Protein AF-A0A6M1EDJ8-F1 (afdb_monomer_lite)

Structure (mmCIF, N/CA/C/O backbone):
data_AF-A0A6M1EDJ8-F1
#
_entry.id   AF-A0A6M1EDJ8-F1
#
loop_
_atom_site.group_PDB
_atom_site.id
_atom_site.type_symbol
_atom_site.label_atom_id
_atom_site.label_alt_id
_atom_site.label_comp_id
_atom_site.label_asym_id
_atom_site.label_entity_id
_atom_site.label_seq_id
_atom_site.pdbx_PDB_ins_code
_atom_site.Cartn_x
_atom_site.Cartn_y
_atom_site.Cartn_z
_atom_site.occupancy
_atom_site.B_iso_or_equiv
_atom_site.auth_seq_id
_atom_site.auth_comp_id
_atom_site.auth_asym_id
_atom_site.auth_atom_id
_atom_site.pdbx_PDB_model_num
ATOM 1 N N . PHE A 1 1 ? -3.343 -8.264 -25.205 1.00 81.31 1 PHE A N 1
ATOM 2 C CA . PHE A 1 1 ? -2.506 -8.100 -24.007 1.00 81.31 1 PHE A CA 1
ATOM 3 C C . PHE A 1 1 ? -2.159 -9.463 -23.456 1.00 81.31 1 PHE A C 1
ATOM 5 O O . PHE A 1 1 ? -3.043 -10.305 -23.345 1.00 81.31 1 PHE A O 1
ATOM 12 N N . ASN A 1 2 ? -0.888 -9.680 -23.152 1.00 88.25 2 ASN A N 1
ATOM 13 C CA . ASN A 1 2 ? -0.425 -10.792 -22.336 1.00 88.25 2 ASN A CA 1
ATOM 14 C C . ASN A 1 2 ? 0.201 -10.205 -21.067 1.00 88.25 2 ASN A C 1
ATOM 16 O O . ASN A 1 2 ? 1.083 -9.354 -21.179 1.00 88.25 2 ASN A O 1
ATOM 20 N N . THR A 1 3 ? -0.245 -10.650 -19.893 1.00 89.69 3 THR A N 1
ATOM 21 C CA . THR A 1 3 ? 0.259 -10.168 -18.600 1.00 89.69 3 THR A CA 1
ATOM 22 C C . THR A 1 3 ? 0.797 -11.346 -17.807 1.00 89.69 3 THR A C 1
ATOM 24 O O . THR A 1 3 ? 0.071 -12.298 -17.528 1.00 89.69 3 THR A O 1
ATOM 27 N N . VAL A 1 4 ? 2.076 -11.282 -17.444 1.00 92.31 4 VAL A N 1
ATOM 28 C CA . VAL A 1 4 ? 2.764 -12.320 -16.671 1.00 92.31 4 VAL A CA 1
ATOM 29 C C . VAL A 1 4 ? 3.125 -11.769 -15.299 1.00 92.31 4 VAL A C 1
ATOM 31 O O . VAL A 1 4 ? 3.785 -10.735 -15.196 1.00 92.31 4 VAL A O 1
ATOM 34 N N . PHE A 1 5 ? 2.729 -12.493 -14.255 1.00 92.88 5 PHE A N 1
ATOM 35 C CA . PHE A 1 5 ? 3.024 -12.176 -12.861 1.00 92.88 5 PHE A CA 1
ATOM 36 C C . PHE A 1 5 ? 4.112 -13.113 -12.343 1.00 92.88 5 PHE A C 1
ATOM 38 O O . PHE A 1 5 ? 4.025 -14.330 -12.511 1.00 92.88 5 PHE A O 1
ATOM 45 N N . LEU A 1 6 ? 5.138 -12.550 -11.711 1.00 95.12 6 LEU A N 1
ATOM 46 C CA . LEU A 1 6 ? 6.202 -13.305 -11.064 1.00 95.12 6 LEU A CA 1
ATOM 47 C C . LEU A 1 6 ? 6.164 -13.053 -9.562 1.00 95.12 6 LEU A C 1
ATOM 49 O O . LEU A 1 6 ? 6.202 -11.902 -9.122 1.00 95.12 6 LEU A O 1
ATOM 53 N N . TYR A 1 7 ? 6.165 -14.139 -8.797 1.00 94.81 7 TYR A N 1
ATOM 54 C CA . TYR A 1 7 ? 6.134 -14.123 -7.341 1.00 94.81 7 TYR A CA 1
ATOM 55 C C . TYR A 1 7 ? 7.424 -14.710 -6.762 1.00 94.81 7 TYR A C 1
ATOM 57 O O . TYR A 1 7 ? 8.064 -15.552 -7.395 1.00 94.81 7 TYR A O 1
ATOM 65 N N . ASN A 1 8 ? 7.807 -14.266 -5.566 1.00 93.94 8 ASN A N 1
ATOM 66 C CA . ASN A 1 8 ? 8.861 -14.915 -4.784 1.00 93.94 8 ASN A CA 1
ATOM 67 C C . ASN A 1 8 ? 8.319 -16.124 -3.990 1.00 93.94 8 ASN A C 1
ATOM 69 O O . ASN A 1 8 ? 7.132 -16.446 -4.044 1.00 93.94 8 ASN A O 1
ATOM 73 N N . GLU A 1 9 ? 9.191 -16.786 -3.226 1.00 93.38 9 GLU A N 1
ATOM 74 C CA . GLU A 1 9 ? 8.846 -17.950 -2.389 1.00 93.38 9 GLU A CA 1
ATOM 75 C C . GLU A 1 9 ? 7.803 -17.657 -1.297 1.00 93.38 9 GLU A C 1
ATOM 77 O O . GLU A 1 9 ? 7.075 -18.555 -0.886 1.00 93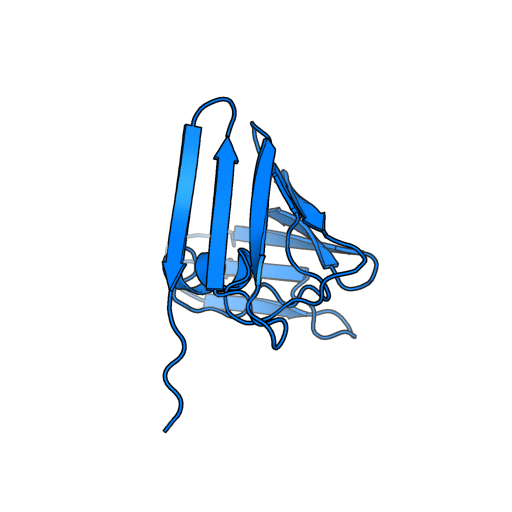.38 9 GLU A O 1
ATOM 82 N N . ASN A 1 10 ? 7.673 -16.392 -0.883 1.00 90.69 10 ASN A N 1
ATOM 83 C CA . ASN A 1 10 ? 6.674 -15.931 0.081 1.00 90.69 10 ASN A CA 1
ATOM 84 C C . ASN A 1 10 ? 5.364 -15.507 -0.594 1.00 90.69 10 ASN A C 1
ATOM 86 O O . ASN A 1 10 ? 4.543 -14.840 0.031 1.00 90.69 10 ASN A O 1
ATOM 90 N N . THR A 1 11 ? 5.155 -15.857 -1.869 1.00 91.31 11 THR A N 1
ATOM 91 C CA . THR A 1 11 ? 3.977 -15.477 -2.671 1.00 91.31 11 THR A CA 1
ATOM 92 C C . THR A 1 11 ? 3.785 -13.966 -2.835 1.00 91.31 11 THR A C 1
ATOM 94 O O . THR A 1 11 ? 2.688 -13.491 -3.113 1.00 91.31 11 THR A O 1
ATOM 97 N N . GLN A 1 12 ? 4.853 -13.183 -2.687 1.00 94.25 12 GLN A N 1
ATOM 98 C CA . GLN A 1 12 ? 4.823 -11.738 -2.901 1.00 94.25 12 GLN A CA 1
ATOM 99 C C . GLN A 1 12 ? 5.108 -11.428 -4.366 1.00 94.25 12 GLN A C 1
ATOM 101 O O . GLN A 1 12 ? 6.039 -11.988 -4.951 1.00 94.25 12 GLN A O 1
ATOM 106 N N . LEU A 1 13 ? 4.312 -10.541 -4.961 1.00 93.44 13 LEU A N 1
ATOM 107 C CA . LEU A 1 13 ? 4.487 -10.119 -6.347 1.00 93.44 13 LEU A CA 1
ATOM 108 C C . LEU A 1 13 ? 5.785 -9.320 -6.475 1.00 93.44 13 LEU A C 1
ATOM 110 O O . LEU A 1 13 ? 5.921 -8.273 -5.856 1.00 93.44 13 LEU A O 1
ATOM 114 N N . ILE A 1 14 ? 6.734 -9.784 -7.286 1.00 95.94 14 ILE A N 1
ATOM 115 C CA . ILE A 1 14 ? 8.025 -9.103 -7.490 1.00 95.94 14 ILE A CA 1
ATOM 116 C C . ILE A 1 14 ? 8.154 -8.475 -8.875 1.00 95.94 14 ILE A C 1
ATOM 118 O O . ILE A 1 14 ? 8.963 -7.563 -9.062 1.00 95.94 14 ILE A O 1
ATOM 122 N N . LYS A 1 15 ? 7.371 -8.940 -9.858 1.00 94.88 15 LYS A N 1
ATOM 123 C CA . LYS A 1 15 ? 7.402 -8.393 -11.216 1.00 94.88 15 LYS A CA 1
ATOM 124 C C . LYS A 1 15 ? 6.098 -8.626 -11.977 1.00 94.88 15 LYS A C 1
ATOM 126 O O . LYS A 1 15 ? 5.569 -9.735 -11.949 1.00 94.88 15 LYS A O 1
ATOM 131 N N . ILE A 1 16 ? 5.655 -7.618 -12.724 1.00 92.88 16 ILE A N 1
ATOM 132 C CA . ILE A 1 16 ? 4.662 -7.746 -13.797 1.00 92.88 16 ILE A CA 1
ATOM 133 C C . ILE A 1 16 ? 5.360 -7.474 -15.128 1.00 92.88 16 ILE A C 1
ATOM 135 O O . ILE A 1 16 ? 6.118 -6.510 -15.254 1.00 92.88 16 ILE A O 1
ATOM 139 N N . THR A 1 17 ? 5.091 -8.311 -16.125 1.00 94.25 17 THR A N 1
ATOM 140 C CA . THR A 1 17 ? 5.489 -8.078 -17.514 1.00 94.25 17 THR A CA 1
ATOM 141 C C . THR A 1 17 ? 4.239 -7.999 -18.383 1.00 94.25 17 THR A C 1
ATOM 143 O O . THR A 1 17 ? 3.462 -8.952 -18.419 1.00 94.25 17 THR A O 1
ATOM 146 N N . VAL A 1 18 ? 4.049 -6.871 -19.068 1.00 91.50 18 VAL A N 1
ATOM 147 C CA . VAL A 1 18 ? 2.915 -6.623 -19.970 1.00 91.50 18 VAL A CA 1
ATOM 148 C C . VAL A 1 18 ? 3.421 -6.586 -21.406 1.00 91.50 18 VAL A C 1
ATOM 150 O O . VAL A 1 18 ? 4.395 -5.901 -21.710 1.00 91.50 18 VAL A O 1
ATOM 153 N N . THR A 1 19 ? 2.768 -7.330 -22.292 1.00 92.50 19 THR A N 1
ATOM 154 C CA . THR A 1 19 ? 3.030 -7.315 -23.735 1.00 92.50 19 THR A CA 1
ATOM 155 C C . THR A 1 19 ? 1.753 -6.942 -24.474 1.00 92.50 19 THR A C 1
ATOM 157 O O . THR A 1 19 ? 0.739 -7.653 -24.396 1.00 92.50 19 THR A O 1
ATOM 160 N N . GLU A 1 20 ? 1.790 -5.824 -25.188 1.00 88.12 20 GLU A N 1
ATOM 161 C CA . GLU A 1 20 ? 0.704 -5.397 -26.063 1.00 88.12 20 GLU A CA 1
ATOM 162 C C . GLU A 1 20 ? 0.836 -6.056 -27.437 1.00 88.12 20 GLU A C 1
ATOM 164 O O . GLU A 1 20 ? 1.921 -6.447 -27.854 1.00 88.12 20 GLU A O 1
ATOM 169 N N . SER A 1 21 ? -0.276 -6.217 -28.156 1.00 83.50 21 SER A N 1
ATOM 170 C CA . SER A 1 21 ? -0.251 -6.832 -29.494 1.00 83.50 21 SER A CA 1
ATOM 171 C C . SER A 1 21 ? 0.444 -5.968 -30.550 1.00 83.50 21 SER A C 1
ATOM 173 O O . SER A 1 21 ? 0.762 -6.472 -31.622 1.00 83.50 21 SER A O 1
ATOM 175 N N . SER A 1 22 ? 0.613 -4.675 -30.270 1.00 82.94 22 SER A N 1
ATOM 176 C CA . SER A 1 22 ? 1.235 -3.677 -31.144 1.00 82.94 22 SER A CA 1
ATOM 177 C C . SER A 1 22 ? 2.686 -3.359 -30.789 1.00 82.94 22 SER A C 1
ATOM 179 O O . SER A 1 22 ? 3.337 -2.672 -31.572 1.00 82.94 22 SER A O 1
ATOM 181 N N . ASP A 1 23 ? 3.179 -3.832 -29.643 1.00 76.75 23 ASP A N 1
ATOM 182 C CA . ASP A 1 23 ? 4.493 -3.455 -29.127 1.00 76.75 23 ASP A CA 1
ATOM 183 C C . ASP A 1 23 ? 5.521 -4.564 -29.345 1.00 76.75 23 ASP A C 1
ATOM 185 O O . ASP A 1 23 ? 5.317 -5.716 -28.962 1.00 76.75 23 ASP A O 1
ATOM 189 N N . ASP A 1 24 ? 6.676 -4.184 -29.892 1.00 73.25 24 ASP A N 1
ATOM 190 C CA . ASP A 1 24 ? 7.817 -5.088 -30.069 1.00 73.25 24 ASP A CA 1
ATOM 191 C C . ASP A 1 24 ? 8.556 -5.376 -28.746 1.00 73.25 24 ASP A C 1
ATOM 193 O O . ASP A 1 24 ? 9.338 -6.327 -28.665 1.00 73.25 24 ASP A O 1
ATOM 197 N N . LEU A 1 25 ? 8.333 -4.570 -27.696 1.00 85.56 25 LEU A N 1
ATOM 198 C CA . LEU A 1 25 ? 9.019 -4.688 -26.407 1.00 85.56 25 LEU A CA 1
ATOM 199 C C . LEU A 1 25 ? 8.034 -4.717 -25.229 1.00 85.56 25 LEU A C 1
ATOM 201 O O . LEU A 1 25 ? 7.202 -3.823 -25.104 1.00 85.56 25 LEU A O 1
ATOM 205 N N . PRO A 1 26 ? 8.152 -5.696 -24.316 1.00 90.06 26 PRO A N 1
ATOM 206 C CA . PRO A 1 26 ? 7.286 -5.768 -23.151 1.00 90.06 26 PRO A CA 1
ATOM 207 C C . PRO A 1 26 ? 7.652 -4.724 -22.084 1.00 90.06 26 PRO A C 1
ATOM 209 O O . PRO A 1 26 ? 8.824 -4.540 -21.745 1.00 90.06 26 PRO A O 1
ATOM 212 N N . ALA A 1 27 ? 6.639 -4.109 -21.473 1.00 91.12 27 ALA A N 1
ATOM 213 C CA . ALA A 1 27 ? 6.800 -3.265 -20.294 1.00 91.12 27 ALA A CA 1
ATOM 214 C C . ALA A 1 27 ? 7.021 -4.130 -19.046 1.00 91.12 27 ALA A C 1
ATOM 216 O O . ALA A 1 27 ? 6.395 -5.180 -18.878 1.00 91.12 27 ALA A O 1
ATOM 217 N N . THR A 1 28 ? 7.919 -3.698 -18.158 1.00 93.44 28 THR A N 1
ATOM 218 C CA . THR A 1 28 ? 8.230 -4.411 -16.914 1.00 93.44 28 THR A CA 1
ATOM 219 C C . THR A 1 28 ? 8.092 -3.495 -15.707 1.00 93.44 28 THR A C 1
ATOM 221 O O . THR A 1 28 ? 8.636 -2.395 -15.678 1.00 93.44 28 THR A O 1
ATOM 224 N N . TYR A 1 29 ? 7.417 -4.006 -14.684 1.00 92.44 29 TYR A N 1
ATOM 225 C CA . TYR A 1 29 ? 7.114 -3.330 -13.432 1.00 92.44 29 TYR A CA 1
ATOM 226 C C . TYR A 1 29 ? 7.648 -4.184 -12.285 1.00 92.44 29 TYR A C 1
ATOM 228 O O . TYR A 1 29 ? 7.295 -5.356 -12.198 1.00 92.44 29 TYR A O 1
ATOM 236 N N . THR A 1 30 ? 8.513 -3.640 -11.431 1.00 95.06 30 THR A N 1
ATOM 237 C CA . THR A 1 30 ? 9.155 -4.390 -10.338 1.00 95.06 30 THR A CA 1
ATOM 238 C C . THR A 1 30 ? 8.744 -3.865 -8.975 1.00 95.06 30 THR A C 1
ATOM 240 O O . THR A 1 30 ? 8.570 -2.659 -8.802 1.00 95.06 30 THR A O 1
ATOM 243 N N . TYR A 1 31 ? 8.681 -4.773 -8.009 1.00 95.19 31 TYR A N 1
ATOM 244 C CA . TYR A 1 31 ? 8.281 -4.502 -6.635 1.00 95.19 31 TYR A CA 1
ATOM 245 C C . TYR A 1 31 ? 9.336 -5.071 -5.694 1.00 95.19 31 TYR A C 1
ATOM 247 O O . TYR A 1 31 ? 9.892 -6.142 -5.958 1.00 95.19 31 TYR A O 1
ATOM 255 N N . THR A 1 32 ? 9.615 -4.375 -4.595 1.00 96.69 32 THR A N 1
ATOM 256 C CA . THR A 1 32 ? 10.550 -4.865 -3.577 1.00 96.69 32 THR A CA 1
ATOM 257 C C . THR A 1 32 ? 9.884 -4.950 -2.217 1.00 96.69 32 THR A C 1
ATOM 259 O O . THR A 1 32 ? 8.983 -4.177 -1.890 1.00 96.69 32 THR A O 1
ATOM 262 N N . TRP A 1 33 ? 10.328 -5.931 -1.438 1.00 97.06 33 TRP A N 1
ATOM 263 C CA . TRP A 1 33 ? 9.696 -6.338 -0.194 1.00 97.06 33 TRP A CA 1
ATOM 264 C C . TRP A 1 33 ? 10.736 -6.457 0.905 1.00 97.06 33 TRP A C 1
ATOM 266 O O . TRP A 1 33 ? 11.839 -6.949 0.672 1.00 97.06 33 TRP A O 1
ATOM 276 N N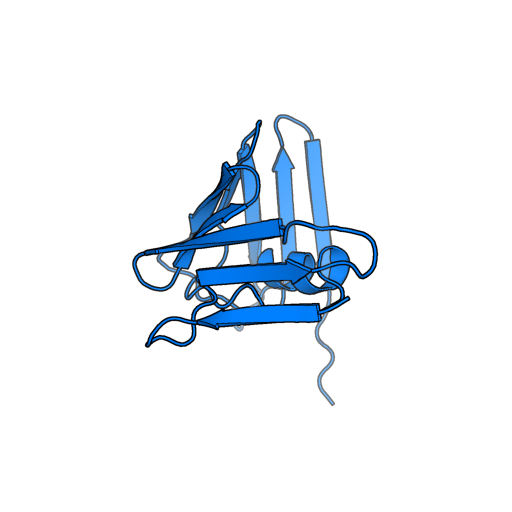 . GLU A 1 34 ? 10.355 -6.065 2.113 1.00 97.00 34 GLU A N 1
ATOM 277 C CA . GLU A 1 34 ? 11.169 -6.217 3.309 1.00 97.00 34 GLU A CA 1
ATOM 278 C C . GLU A 1 34 ? 10.272 -6.544 4.504 1.00 97.00 34 GLU A C 1
ATOM 280 O O . GLU A 1 34 ? 9.215 -5.946 4.695 1.00 97.00 34 GLU A O 1
ATOM 285 N N . ASN A 1 35 ? 10.669 -7.534 5.309 1.00 95.69 35 ASN A N 1
ATOM 286 C CA . ASN A 1 35 ? 9.948 -7.954 6.520 1.00 95.69 35 ASN A CA 1
ATOM 287 C C . ASN A 1 35 ? 8.452 -8.275 6.311 1.00 95.69 35 ASN A C 1
ATOM 289 O O . ASN A 1 35 ? 7.641 -8.129 7.227 1.00 95.69 35 ASN A O 1
ATOM 293 N N . GLY A 1 36 ? 8.089 -8.739 5.112 1.00 95.56 36 GLY A N 1
ATOM 294 C CA . GLY A 1 36 ? 6.705 -9.047 4.747 1.00 95.56 36 GLY A CA 1
ATOM 295 C C . GLY A 1 36 ? 5.909 -7.861 4.195 1.00 95.56 36 GLY A C 1
ATOM 296 O O . GLY A 1 36 ? 4.736 -8.037 3.901 1.00 95.56 36 GLY A O 1
ATOM 297 N N . ASN A 1 37 ? 6.512 -6.683 4.028 1.00 97.19 37 ASN A N 1
ATOM 298 C CA . ASN A 1 37 ? 5.854 -5.468 3.547 1.00 97.19 37 ASN A CA 1
ATOM 299 C C . ASN A 1 37 ? 6.465 -4.987 2.224 1.00 97.19 37 ASN A C 1
ATOM 301 O O . ASN A 1 37 ? 7.682 -5.055 2.050 1.00 97.19 37 ASN A O 1
ATOM 305 N N . MET A 1 38 ? 5.647 -4.489 1.294 1.00 96.19 38 MET A N 1
ATOM 306 C CA . MET A 1 38 ? 6.131 -3.920 0.032 1.00 96.19 38 MET A CA 1
ATOM 307 C C . MET A 1 38 ? 6.750 -2.547 0.290 1.00 96.19 38 MET A C 1
ATOM 309 O O . MET A 1 38 ? 6.032 -1.613 0.629 1.00 96.19 38 MET A O 1
ATOM 313 N N . ILE A 1 39 ? 8.060 -2.401 0.118 1.00 96.75 39 ILE A N 1
ATOM 314 C CA . ILE A 1 39 ? 8.770 -1.139 0.374 1.00 96.75 39 ILE A CA 1
ATOM 315 C C . ILE A 1 39 ? 8.879 -0.265 -0.875 1.00 96.75 39 ILE A C 1
ATOM 317 O O . ILE A 1 39 ? 8.888 0.959 -0.744 1.00 96.75 39 ILE A O 1
ATOM 321 N N . THR A 1 40 ? 8.904 -0.857 -2.077 1.00 95.38 40 THR A N 1
ATOM 322 C CA . THR A 1 40 ? 8.853 -0.098 -3.335 1.00 95.38 40 THR A CA 1
ATOM 323 C C . THR A 1 40 ? 7.949 -0.737 -4.382 1.00 95.38 40 THR A C 1
ATOM 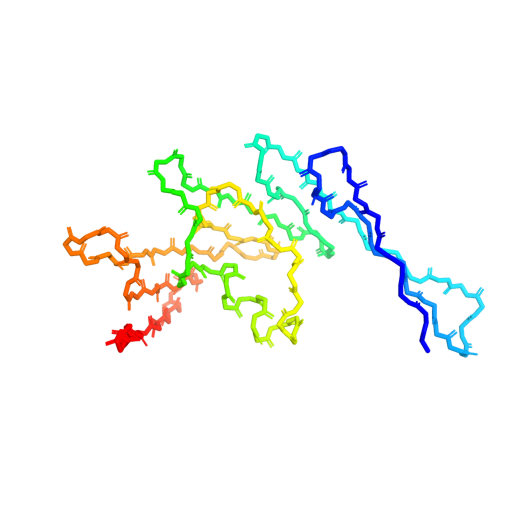325 O O . THR A 1 40 ? 7.887 -1.960 -4.512 1.00 95.38 40 THR A O 1
ATOM 328 N N . ALA A 1 41 ? 7.293 0.120 -5.160 1.00 93.00 41 ALA A N 1
ATOM 329 C CA . ALA A 1 41 ? 6.462 -0.219 -6.305 1.00 93.00 41 ALA A CA 1
ATOM 330 C C . ALA A 1 41 ? 6.907 0.587 -7.549 1.00 93.00 41 ALA A C 1
ATOM 332 O O . ALA A 1 41 ? 7.740 1.501 -7.445 1.00 93.00 41 ALA A O 1
ATOM 333 N N . PRO A 1 42 ? 6.383 0.265 -8.746 1.00 90.75 42 PRO A N 1
ATOM 334 C CA . PRO A 1 42 ? 6.719 0.975 -9.972 1.00 90.75 42 PRO A CA 1
ATOM 335 C C . PRO A 1 42 ? 6.480 2.486 -9.898 1.00 90.75 42 PRO A C 1
ATOM 337 O O . PRO A 1 42 ? 5.662 2.975 -9.121 1.00 90.75 42 PRO A O 1
ATOM 340 N N . GLY A 1 43 ? 7.222 3.238 -10.713 1.00 89.06 43 GLY A N 1
ATOM 341 C CA . GLY A 1 43 ? 7.199 4.704 -10.665 1.00 89.06 43 GLY A CA 1
ATOM 342 C C . GLY A 1 43 ? 7.936 5.296 -9.458 1.00 89.06 43 GLY A C 1
ATOM 343 O O . GLY A 1 43 ? 7.824 6.490 -9.209 1.00 89.06 43 GLY A O 1
ATOM 344 N N . GLY A 1 44 ? 8.691 4.481 -8.709 1.00 92.06 44 GLY A N 1
ATOM 345 C CA . GLY A 1 44 ? 9.474 4.935 -7.556 1.00 92.06 44 GLY A CA 1
ATOM 346 C C . GLY A 1 44 ? 8.646 5.155 -6.292 1.00 92.06 44 GLY A C 1
ATOM 347 O O . GLY A 1 44 ? 9.133 5.785 -5.356 1.00 92.06 44 GLY A O 1
ATOM 348 N N . ARG A 1 45 ? 7.409 4.644 -6.251 1.00 94.50 45 ARG A N 1
ATOM 349 C CA . ARG A 1 45 ? 6.554 4.738 -5.069 1.00 94.50 45 ARG A CA 1
ATOM 350 C C . ARG A 1 45 ? 7.162 3.935 -3.922 1.00 94.50 45 ARG A C 1
ATOM 352 O O . ARG A 1 45 ? 7.493 2.766 -4.103 1.00 94.50 45 ARG A O 1
ATOM 359 N N . THR A 1 46 ? 7.277 4.547 -2.751 1.00 97.25 46 THR A N 1
ATOM 360 C CA . THR A 1 46 ? 7.761 3.904 -1.524 1.00 97.25 46 THR A CA 1
ATOM 361 C C . THR A 1 46 ? 6.694 3.902 -0.446 1.00 97.25 46 THR A C 1
ATOM 363 O O . THR A 1 46 ? 5.904 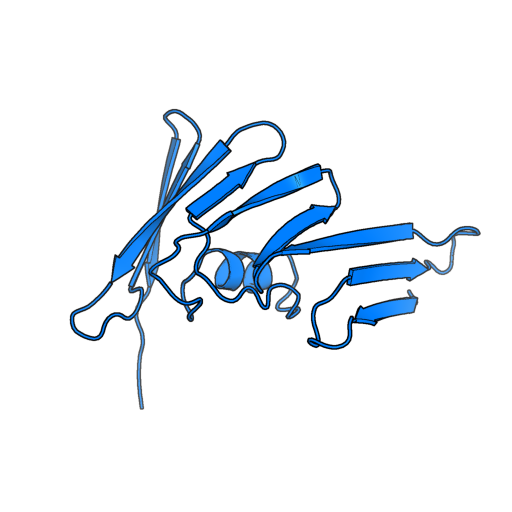4.845 -0.382 1.00 97.25 46 THR A O 1
ATOM 366 N N . TYR A 1 47 ? 6.728 2.912 0.443 1.00 97.69 47 TYR A N 1
ATOM 367 C CA . TYR A 1 47 ? 5.761 2.776 1.531 1.00 97.69 47 TYR A CA 1
ATOM 368 C C . TYR A 1 47 ? 6.449 2.639 2.889 1.00 97.69 47 TYR A C 1
ATOM 370 O O . TYR A 1 47 ? 7.479 1.977 3.016 1.00 97.69 47 TYR A O 1
ATOM 378 N N . GLU A 1 48 ? 5.829 3.213 3.916 1.00 98.19 48 GLU A N 1
ATOM 379 C CA . GLU A 1 48 ? 6.118 2.915 5.317 1.00 98.19 48 GLU A CA 1
ATOM 380 C C . GLU A 1 48 ? 4.898 2.276 5.968 1.00 98.19 48 GLU A C 1
ATOM 382 O O . GLU A 1 48 ? 3.758 2.555 5.594 1.00 98.19 48 GLU A O 1
ATOM 387 N N . TYR A 1 49 ? 5.133 1.468 6.997 1.00 98.50 49 TYR A N 1
ATOM 388 C CA . TYR A 1 49 ? 4.098 0.667 7.638 1.00 98.50 49 TYR A CA 1
ATOM 389 C C . TYR A 1 49 ? 4.071 0.885 9.144 1.00 98.50 49 TYR A C 1
ATOM 391 O O . TYR A 1 49 ? 5.087 1.201 9.770 1.00 98.50 49 TYR A O 1
ATOM 399 N N . TYR A 1 50 ? 2.897 0.685 9.732 1.00 97.94 50 TYR A N 1
ATOM 400 C CA . TYR A 1 50 ? 2.776 0.516 11.173 1.00 97.94 50 TYR A CA 1
ATOM 401 C C . TYR A 1 50 ? 3.414 -0.812 11.592 1.00 97.94 50 TYR A C 1
ATOM 403 O O . TYR A 1 50 ? 3.255 -1.823 10.919 1.00 97.94 50 TYR A O 1
ATOM 411 N N . THR A 1 51 ? 4.134 -0.840 12.711 1.00 96.50 51 THR A N 1
ATOM 412 C CA . THR A 1 51 ? 4.763 -2.079 13.209 1.00 96.50 51 THR A CA 1
ATOM 413 C C . THR A 1 51 ? 3.832 -2.890 14.107 1.00 96.50 51 THR A C 1
ATOM 415 O O . THR A 1 51 ? 4.057 -4.080 14.317 1.00 96.50 51 THR A O 1
ATOM 418 N N . ASP A 1 52 ? 2.785 -2.248 14.620 1.00 95.19 52 ASP A N 1
ATOM 419 C CA . ASP A 1 52 ? 1.833 -2.755 15.605 1.00 95.19 52 ASP A CA 1
ATOM 420 C C . ASP A 1 52 ? 0.438 -3.027 15.020 1.00 95.19 52 ASP A C 1
ATOM 422 O O . ASP A 1 52 ? -0.427 -3.521 15.737 1.00 95.19 52 ASP A O 1
ATOM 426 N N . LYS A 1 53 ? 0.212 -2.722 13.733 1.00 95.44 53 LYS A N 1
ATOM 427 C CA . LYS A 1 53 ? -1.088 -2.895 13.062 1.00 95.44 53 LYS A CA 1
ATOM 428 C C . LYS A 1 53 ? -0.968 -3.858 11.882 1.00 95.44 53 LYS A C 1
ATOM 430 O O . LYS A 1 53 ? -0.200 -3.570 10.954 1.00 95.44 53 LYS A O 1
ATOM 435 N N . PRO A 1 54 ? -1.657 -5.011 11.909 1.00 95.81 54 PRO A N 1
ATOM 436 C CA . PRO A 1 54 ? -1.693 -5.915 10.766 1.00 95.81 54 PRO A CA 1
ATOM 437 C C . PRO A 1 54 ? -2.479 -5.286 9.609 1.00 95.81 54 PRO A C 1
ATOM 439 O O . PRO A 1 54 ? -3.344 -4.439 9.827 1.00 95.81 54 PRO A O 1
ATOM 442 N N . GLN A 1 55 ? -2.191 -5.710 8.378 1.00 94.25 55 GLN A N 1
ATOM 443 C CA . GLN A 1 55 ? -3.071 -5.405 7.250 1.00 94.25 55 GLN A CA 1
ATOM 444 C C . GLN A 1 55 ? -4.435 -6.071 7.484 1.00 94.25 55 GLN A C 1
ATOM 446 O O . GLN A 1 55 ? -4.510 -7.233 7.887 1.00 94.25 55 GLN A O 1
ATOM 451 N N . GLN A 1 56 ? -5.512 -5.343 7.208 1.00 93.69 56 GLN A N 1
ATOM 452 C CA . GLN A 1 56 ? -6.884 -5.837 7.282 1.00 93.69 56 GLN A CA 1
ATOM 453 C C . GLN A 1 56 ? -7.774 -5.093 6.269 1.00 93.69 56 GLN A C 1
ATOM 455 O O . GLN A 1 56 ? -7.335 -4.078 5.717 1.00 93.69 56 GLN A O 1
ATOM 460 N N . PRO A 1 57 ? -9.000 -5.573 5.977 1.00 92.50 57 PRO A N 1
ATOM 461 C CA . PRO A 1 57 ? -9.962 -4.805 5.189 1.00 92.50 57 PRO A CA 1
ATOM 462 C C . PRO A 1 57 ? -10.104 -3.370 5.713 1.00 92.50 57 PRO A C 1
ATOM 464 O O . PRO A 1 57 ? -10.043 -3.137 6.918 1.00 92.50 57 PRO A O 1
ATOM 467 N N . GLY A 1 58 ? -10.235 -2.411 4.795 1.00 92.56 58 GLY A N 1
ATOM 468 C CA . GLY A 1 58 ? -10.268 -0.985 5.128 1.00 92.56 58 GLY A CA 1
ATOM 469 C C . GLY A 1 58 ? -8.898 -0.285 5.191 1.00 92.56 58 GLY A C 1
ATOM 470 O O . GLY A 1 58 ? -8.834 0.945 5.157 1.00 92.56 58 GLY A O 1
ATOM 471 N N . ASP A 1 59 ? -7.788 -1.027 5.218 1.00 95.19 59 ASP A N 1
ATOM 472 C CA . ASP A 1 59 ? -6.444 -0.450 5.062 1.00 95.19 59 ASP A CA 1
ATOM 473 C C . ASP A 1 59 ? -6.291 0.279 3.711 1.00 95.19 59 ASP A C 1
ATOM 475 O O . ASP A 1 59 ? -6.990 -0.021 2.741 1.00 95.19 59 ASP A O 1
ATOM 479 N N . TYR A 1 60 ? -5.340 1.210 3.610 1.00 95.31 60 TYR A N 1
ATOM 480 C CA . TYR A 1 60 ? -5.072 1.952 2.373 1.00 95.31 60 TYR A CA 1
ATOM 481 C C . TYR A 1 60 ? -4.897 1.032 1.159 1.00 95.31 60 TYR A C 1
ATOM 483 O O . TYR A 1 60 ? -5.514 1.258 0.119 1.00 95.31 60 TYR A O 1
ATOM 491 N N . ASN A 1 61 ? -4.118 -0.045 1.307 1.00 93.25 61 ASN A N 1
ATOM 492 C CA . ASN A 1 61 ? -3.870 -0.981 0.213 1.00 93.25 61 ASN A CA 1
ATOM 493 C C . ASN A 1 61 ? -5.137 -1.717 -0.242 1.00 93.25 61 ASN A C 1
ATOM 495 O O . ASN A 1 61 ? -5.226 -2.090 -1.406 1.00 93.25 61 ASN A O 1
ATOM 499 N N . TYR A 1 62 ? -6.123 -1.913 0.641 1.00 91.25 62 TYR A N 1
ATOM 500 C CA . TYR A 1 62 ? -7.402 -2.520 0.268 1.00 91.25 62 TYR A CA 1
ATOM 501 C C . TYR A 1 62 ? -8.154 -1.644 -0.745 1.00 91.25 62 TYR A C 1
ATOM 503 O O . TYR A 1 62 ? -8.694 -2.156 -1.726 1.00 91.25 62 TYR A O 1
ATOM 511 N N . PHE A 1 63 ? -8.165 -0.326 -0.529 1.00 89.81 63 PHE A N 1
ATOM 512 C CA . PHE A 1 63 ? -8.817 0.623 -1.431 1.00 89.81 63 PHE A CA 1
ATOM 513 C C . PHE A 1 63 ? -7.988 0.934 -2.675 1.00 89.81 63 PHE A C 1
ATOM 515 O O . PHE A 1 63 ? -8.562 1.073 -3.748 1.00 89.81 63 PHE A O 1
ATOM 522 N N . ASP A 1 64 ? -6.662 0.988 -2.554 1.00 90.31 64 ASP A N 1
ATOM 523 C CA . ASP A 1 64 ? -5.747 1.100 -3.697 1.00 90.31 64 ASP A CA 1
ATOM 524 C C . ASP A 1 64 ? -5.975 -0.064 -4.679 1.00 90.31 64 ASP A C 1
ATOM 526 O O . ASP A 1 64 ? -6.186 0.153 -5.867 1.00 90.31 64 ASP A O 1
ATOM 530 N N . GLU A 1 65 ? -6.090 -1.301 -4.182 1.00 90.44 65 GLU A N 1
ATOM 531 C CA . GLU A 1 65 ? -6.435 -2.446 -5.032 1.00 90.44 65 GLU A CA 1
ATOM 532 C C . GLU A 1 65 ? -7.813 -2.307 -5.686 1.00 90.44 65 GLU A C 1
ATOM 534 O O . GLU A 1 65 ? -7.974 -2.624 -6.864 1.00 90.44 65 GLU A O 1
ATOM 539 N N . LEU A 1 66 ? -8.815 -1.858 -4.927 1.00 88.12 66 LEU A N 1
ATOM 540 C CA . LEU A 1 66 ? -10.188 -1.755 -5.413 1.00 88.12 66 LEU A CA 1
ATOM 541 C C . LEU A 1 66 ? -10.352 -0.670 -6.484 1.00 88.12 66 LEU A C 1
ATOM 543 O O . LEU A 1 66 ? -11.070 -0.893 -7.456 1.00 88.12 66 LEU A O 1
ATOM 547 N N . PHE A 1 67 ? -9.724 0.491 -6.296 1.00 86.38 67 PHE A N 1
ATOM 548 C CA . PHE A 1 67 ? -9.956 1.674 -7.125 1.00 86.38 67 PHE A CA 1
ATOM 549 C C . PHE A 1 67 ? -8.893 1.895 -8.202 1.00 86.38 67 PHE A C 1
ATOM 551 O O . PHE A 1 67 ? -9.236 2.367 -9.280 1.00 86.38 67 PHE A O 1
ATOM 558 N N . GLU A 1 68 ? -7.632 1.549 -7.940 1.00 84.56 68 GLU A N 1
ATOM 559 C CA . GLU A 1 68 ? -6.512 1.828 -8.856 1.00 84.56 68 GLU A CA 1
ATOM 560 C C . GLU A 1 68 ? -6.056 0.584 -9.631 1.00 84.56 68 GLU A C 1
ATOM 562 O O . GLU A 1 68 ? -5.361 0.689 -10.644 1.00 84.56 68 GLU A O 1
ATOM 567 N N . HIS A 1 69 ? -6.439 -0.608 -9.167 1.00 81.44 69 HIS A N 1
ATOM 568 C CA . HIS A 1 69 ? -5.994 -1.876 -9.743 1.00 81.44 69 HIS A CA 1
ATOM 569 C C . HIS A 1 69 ? -7.141 -2.816 -10.120 1.00 81.44 69 HIS A C 1
ATOM 571 O O . HIS A 1 69 ? -6.921 -4.019 -10.240 1.00 81.44 69 HIS A O 1
ATOM 577 N N . ASP A 1 70 ? -8.356 -2.292 -10.306 1.00 84.06 70 ASP A N 1
ATOM 578 C CA . ASP A 1 70 ? -9.537 -3.059 -10.734 1.00 84.06 70 ASP A CA 1
ATOM 579 C C . ASP A 1 70 ? -9.785 -4.328 -9.884 1.00 84.06 70 ASP A C 1
ATOM 581 O O . ASP A 1 70 ? -10.206 -5.379 -10.374 1.00 84.06 70 ASP A O 1
ATOM 585 N N . GLY A 1 71 ? -9.480 -4.253 -8.586 1.00 82.25 71 GLY A N 1
ATOM 586 C CA . GLY A 1 71 ? -9.608 -5.350 -7.627 1.00 82.25 71 GLY A CA 1
ATOM 587 C C . GLY A 1 71 ? -8.475 -6.384 -7.658 1.00 82.25 71 GLY A C 1
ATOM 588 O O . GLY A 1 71 ? -8.553 -7.386 -6.939 1.00 82.25 71 GLY A O 1
ATOM 589 N N . MET A 1 72 ? -7.423 -6.181 -8.455 1.00 82.50 72 MET A N 1
ATOM 590 C CA . MET A 1 72 ? -6.275 -7.084 -8.508 1.00 82.50 72 MET A CA 1
ATOM 591 C C . MET A 1 72 ? -5.534 -7.120 -7.170 1.00 82.50 72 MET A C 1
ATOM 593 O O . MET A 1 72 ? -5.102 -6.099 -6.642 1.00 82.50 72 MET A O 1
ATOM 597 N N . LYS A 1 73 ? -5.332 -8.334 -6.650 1.00 83.19 73 LYS A N 1
ATOM 598 C CA . LYS A 1 73 ? -4.621 -8.578 -5.390 1.00 83.19 73 LYS A CA 1
ATOM 599 C C . LYS A 1 73 ? -3.112 -8.539 -5.591 1.00 83.19 73 LYS A C 1
ATOM 601 O O . LYS A 1 73 ? -2.489 -9.565 -5.868 1.00 83.19 73 LYS A O 1
ATOM 606 N N . ILE A 1 74 ? -2.541 -7.343 -5.486 1.00 84.38 74 ILE A N 1
ATOM 607 C CA . ILE A 1 74 ? -1.103 -7.089 -5.643 1.00 84.38 74 ILE A CA 1
ATOM 608 C C . ILE A 1 74 ? -0.420 -6.695 -4.326 1.00 84.38 74 ILE A C 1
ATOM 610 O O . ILE A 1 74 ? 0.800 -6.821 -4.213 1.00 84.38 74 ILE A O 1
ATOM 614 N N . ASN A 1 75 ? -1.193 -6.264 -3.327 1.00 85.69 75 ASN A N 1
ATOM 615 C CA . ASN A 1 75 ? -0.720 -5.720 -2.063 1.00 85.69 75 ASN A CA 1
ATOM 616 C C . ASN A 1 75 ? -0.992 -6.710 -0.913 1.00 85.69 75 ASN A C 1
ATOM 618 O O . ASN A 1 75 ? -1.961 -6.576 -0.166 1.00 85.69 75 ASN A O 1
ATOM 622 N N . ASN A 1 76 ? -0.108 -7.696 -0.730 1.00 88.25 76 ASN A N 1
ATOM 623 C CA . ASN A 1 76 ? -0.135 -8.635 0.404 1.00 88.25 76 ASN A CA 1
ATOM 624 C C . ASN A 1 76 ? 0.869 -8.271 1.515 1.00 88.25 76 ASN A C 1
ATOM 626 O O . ASN A 1 76 ? 1.565 -9.136 2.052 1.00 88.25 76 ASN A O 1
ATOM 630 N N . SER A 1 77 ? 0.969 -6.980 1.838 1.00 95.00 77 SER A N 1
ATOM 631 C CA . SER A 1 77 ? 1.819 -6.496 2.931 1.00 95.00 77 SER A CA 1
ATOM 632 C C . SER A 1 77 ? 1.334 -7.005 4.286 1.00 95.00 77 SER A C 1
ATOM 634 O O . SER A 1 77 ? 0.151 -6.996 4.586 1.00 95.00 77 SER A O 1
ATOM 636 N N . LYS A 1 78 ? 2.263 -7.410 5.149 1.00 96.31 78 LYS A N 1
ATOM 637 C CA . LYS A 1 78 ? 1.979 -7.895 6.506 1.00 96.31 78 LYS A CA 1
ATOM 638 C C . LYS A 1 78 ? 1.255 -6.858 7.376 1.00 96.31 78 LYS A C 1
ATOM 640 O O . LYS A 1 78 ? 0.464 -7.223 8.247 1.00 96.31 78 LYS A O 1
ATOM 645 N N . ASN A 1 79 ? 1.565 -5.580 7.190 1.00 97.75 79 ASN A N 1
ATOM 646 C CA . ASN A 1 79 ? 1.127 -4.485 8.044 1.00 97.75 79 ASN A CA 1
ATOM 647 C C . ASN A 1 79 ? 0.286 -3.449 7.289 1.00 97.75 79 ASN A C 1
ATOM 649 O O . ASN A 1 79 ? 0.394 -3.323 6.071 1.00 97.75 79 ASN A O 1
ATOM 653 N N . ALA A 1 80 ? -0.504 -2.674 8.037 1.00 97.38 80 ALA A N 1
ATOM 654 C CA . ALA A 1 80 ? -1.249 -1.537 7.503 1.00 97.38 80 ALA A CA 1
ATOM 655 C C . ALA A 1 80 ? -0.305 -0.392 7.093 1.00 97.38 80 ALA A C 1
ATOM 657 O O . ALA A 1 80 ? 0.701 -0.118 7.767 1.00 97.38 80 ALA A O 1
ATOM 658 N N . VAL A 1 81 ? -0.629 0.293 5.995 1.00 98.00 81 VAL A N 1
ATOM 659 C CA . VAL A 1 81 ? 0.217 1.358 5.435 1.00 98.00 81 VAL A CA 1
ATOM 660 C C . VAL A 1 81 ? 0.146 2.593 6.322 1.00 98.00 81 VAL A C 1
ATOM 662 O O . VAL A 1 81 ? -0.932 3.089 6.625 1.00 98.00 81 VAL A O 1
ATOM 665 N N . LYS A 1 82 ? 1.296 3.132 6.710 1.00 98.44 82 LYS A N 1
ATOM 666 C CA . LYS A 1 82 ? 1.413 4.380 7.474 1.00 98.44 82 LYS A CA 1
ATOM 667 C C . LYS A 1 82 ? 1.638 5.584 6.569 1.00 98.44 82 LYS A C 1
ATOM 669 O O . LYS A 1 82 ? 1.133 6.672 6.838 1.00 98.44 82 LYS A O 1
ATOM 674 N N . SER A 1 83 ? 2.439 5.418 5.522 1.00 98.25 83 SER A N 1
ATOM 675 C CA . SER A 1 83 ? 2.671 6.474 4.545 1.00 98.25 83 SER A CA 1
ATOM 676 C C . SER A 1 83 ? 3.031 5.902 3.179 1.00 98.25 83 SER A C 1
ATOM 678 O O . SER A 1 83 ? 3.532 4.784 3.066 1.00 98.25 83 SER A O 1
ATOM 680 N N . THR A 1 84 ? 2.774 6.686 2.138 1.00 97.19 84 THR A N 1
ATOM 681 C CA . THR A 1 84 ? 3.243 6.422 0.775 1.00 97.19 84 THR A CA 1
ATOM 682 C C . THR A 1 84 ? 3.870 7.681 0.192 1.00 97.19 84 THR A C 1
ATOM 684 O O . THR A 1 84 ? 3.498 8.799 0.558 1.00 97.19 84 THR A O 1
ATOM 687 N N . LYS A 1 85 ? 4.848 7.526 -0.700 1.00 97.19 85 LYS A N 1
ATOM 688 C CA . LYS A 1 85 ? 5.563 8.646 -1.314 1.00 97.19 85 LYS A CA 1
ATOM 689 C C . LYS A 1 85 ? 5.956 8.327 -2.751 1.00 97.19 85 LYS A C 1
ATOM 691 O O . LYS A 1 85 ? 6.575 7.302 -3.004 1.00 97.19 85 LYS A O 1
ATOM 696 N N . ILE A 1 86 ? 5.651 9.252 -3.659 1.00 93.12 86 ILE A N 1
ATOM 697 C CA . ILE A 1 86 ? 6.318 9.386 -4.965 1.00 93.12 86 ILE A CA 1
ATOM 698 C C . ILE A 1 86 ? 7.049 10.732 -4.936 1.00 93.12 86 ILE A C 1
ATOM 700 O O . ILE A 1 86 ? 8.219 10.794 -4.567 1.00 93.12 86 ILE A O 1
ATOM 704 N N . ASP A 1 87 ? 6.310 11.821 -5.156 1.00 91.62 87 ASP A N 1
ATOM 705 C CA . ASP A 1 87 ? 6.849 13.186 -5.100 1.00 91.62 87 ASP A CA 1
ATOM 706 C C . ASP A 1 87 ? 6.660 13.826 -3.719 1.00 91.62 87 ASP A C 1
ATOM 708 O O . ASP A 1 87 ? 7.542 14.506 -3.195 1.00 91.62 87 ASP A O 1
ATOM 712 N N . ALA A 1 88 ? 5.508 13.570 -3.097 1.00 95.19 88 ALA A N 1
ATOM 713 C CA . ALA A 1 88 ? 5.147 14.058 -1.774 1.00 95.19 88 ALA A CA 1
ATOM 714 C C . ALA A 1 88 ? 4.704 12.897 -0.883 1.00 95.19 88 ALA A C 1
ATOM 716 O O . ALA A 1 88 ? 4.088 11.941 -1.357 1.00 95.19 88 ALA A O 1
ATOM 717 N N . THR A 1 89 ? 5.004 13.001 0.410 1.00 97.81 89 THR A N 1
ATOM 718 C CA . THR A 1 89 ? 4.510 12.050 1.405 1.00 97.81 89 THR A CA 1
ATOM 719 C C . THR A 1 89 ? 3.013 12.251 1.603 1.00 97.81 89 THR 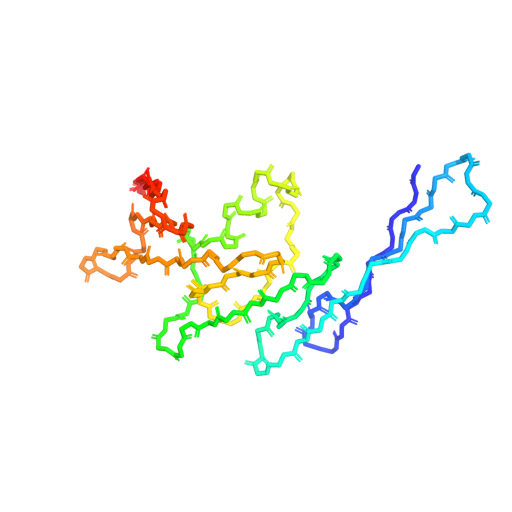A C 1
ATOM 721 O O . THR A 1 89 ? 2.553 13.365 1.866 1.00 97.81 89 THR A O 1
ATOM 724 N N . VAL A 1 90 ? 2.272 11.156 1.500 1.00 97.81 90 VAL A N 1
ATOM 725 C CA . VAL A 1 90 ? 0.896 11.034 1.964 1.00 97.81 90 VAL A CA 1
ATOM 726 C C . VAL A 1 90 ? 0.940 10.220 3.247 1.00 97.81 90 VAL A C 1
ATOM 728 O O . VAL A 1 90 ? 1.396 9.078 3.229 1.00 97.81 90 VAL A O 1
ATOM 731 N N . SER A 1 91 ? 0.514 10.815 4.354 1.00 98.44 91 SER A N 1
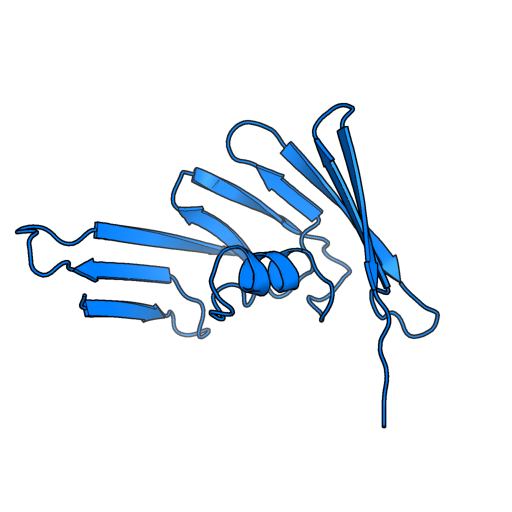ATOM 732 C CA . SER A 1 91 ? 0.342 10.107 5.624 1.00 98.44 91 SER A CA 1
ATOM 733 C C . SER A 1 91 ? -1.038 9.468 5.653 1.00 98.44 91 SER A C 1
ATOM 735 O O . SER A 1 91 ? -1.996 10.096 5.206 1.00 98.44 91 SER A O 1
ATOM 737 N N . ILE A 1 92 ? -1.144 8.258 6.194 1.00 98.56 92 ILE A N 1
ATOM 738 C CA . ILE A 1 92 ? -2.414 7.570 6.391 1.00 98.56 92 ILE A CA 1
ATOM 739 C C . ILE A 1 92 ? -2.588 7.278 7.879 1.00 98.56 92 ILE A C 1
ATOM 741 O O . ILE A 1 92 ? -1.674 6.777 8.532 1.00 98.56 92 ILE A O 1
ATOM 745 N N . THR A 1 93 ? -3.760 7.604 8.414 1.00 98.31 93 THR A N 1
ATOM 746 C CA . THR A 1 93 ? -4.176 7.262 9.775 1.00 98.31 93 THR A CA 1
ATOM 747 C C . THR A 1 93 ? -5.493 6.502 9.747 1.00 98.31 93 THR A C 1
ATOM 749 O O . THR A 1 93 ? -6.331 6.723 8.875 1.00 98.31 93 THR A O 1
ATOM 752 N N . TYR A 1 94 ? -5.675 5.610 10.716 1.00 97.94 94 TYR A N 1
ATOM 753 C CA . TYR A 1 94 ? -6.830 4.721 10.803 1.00 97.94 94 TYR A CA 1
ATOM 754 C C . TYR A 1 94 ? -7.608 4.974 12.089 1.00 97.94 94 TYR A C 1
ATOM 756 O O . TYR A 1 94 ? -7.006 5.212 13.139 1.00 97.94 94 TYR A O 1
ATOM 764 N N . THR A 1 95 ? -8.932 4.884 12.002 1.00 97.75 95 THR A N 1
ATOM 765 C CA . THR A 1 95 ? -9.807 4.745 13.171 1.00 97.75 95 THR A CA 1
ATOM 766 C C . THR A 1 95 ? -10.291 3.309 13.228 1.00 97.75 95 THR A C 1
ATOM 768 O O . THR A 1 95 ? -10.749 2.778 12.218 1.00 97.75 95 THR A O 1
ATOM 771 N N . GLU A 1 96 ? -10.199 2.695 14.401 1.00 95.69 96 GLU A N 1
ATOM 772 C CA . GLU A 1 96 ? -10.636 1.323 14.646 1.00 95.69 96 GLU A CA 1
ATOM 773 C C . GLU A 1 96 ? -11.852 1.316 15.584 1.00 95.69 96 GLU A C 1
ATOM 775 O O . GLU A 1 96 ? -12.008 2.212 16.420 1.00 95.69 96 GLU A O 1
ATOM 780 N N . ASP A 1 97 ? -12.733 0.329 15.431 1.00 94.00 97 ASP A N 1
ATOM 781 C CA . ASP A 1 97 ? -13.799 0.057 16.395 1.00 94.00 97 ASP A CA 1
ATOM 782 C C . ASP A 1 97 ? -13.274 -0.681 17.645 1.00 94.00 97 ASP A C 1
ATOM 784 O O . ASP A 1 97 ? -12.072 -0.881 17.832 1.00 94.00 97 ASP A O 1
ATOM 788 N N . GLN A 1 98 ? -14.186 -1.072 18.540 1.00 94.44 98 GLN A N 1
ATOM 789 C CA . GLN A 1 98 ? -13.840 -1.767 19.787 1.00 94.44 98 GLN A CA 1
ATOM 790 C C . GLN A 1 98 ? -13.225 -3.157 19.559 1.00 94.44 98 GLN A C 1
ATOM 792 O O . GLN A 1 98 ? -12.524 -3.652 20.441 1.00 94.44 98 GLN A O 1
ATOM 797 N N . ASP A 1 99 ? -13.455 -3.756 18.389 1.00 91.75 99 ASP A N 1
ATOM 798 C CA . ASP A 1 99 ? -12.923 -5.061 17.998 1.00 91.75 99 ASP A CA 1
ATOM 799 C C . ASP A 1 99 ? -11.604 -4.933 17.214 1.00 91.75 99 ASP A C 1
ATOM 801 O O . ASP A 1 99 ? -11.013 -5.939 16.815 1.00 91.75 99 ASP A O 1
ATOM 805 N N . GLY A 1 100 ? -11.122 -3.704 16.996 1.00 92.06 100 GLY A N 1
ATOM 806 C CA . GLY A 1 100 ? -9.900 -3.420 16.250 1.00 92.06 100 GLY A CA 1
ATOM 807 C C . GLY A 1 100 ? -10.081 -3.418 14.731 1.00 92.06 100 GLY A C 1
ATOM 808 O O . GLY A 1 100 ? -9.081 -3.426 14.013 1.00 92.06 100 GLY A O 1
ATOM 809 N N . LYS A 1 101 ? -11.319 -3.410 14.214 1.00 93.88 101 LYS A N 1
ATOM 810 C CA . LYS A 1 101 ? -11.567 -3.294 12.769 1.00 93.88 101 LYS A CA 1
ATOM 811 C C . LYS A 1 101 ? -11.450 -1.845 12.343 1.00 93.88 101 LYS A C 1
ATOM 813 O O . LYS A 1 101 ? -12.048 -0.969 12.965 1.00 93.88 101 LYS A O 1
ATOM 818 N N . ILE A 1 102 ? -10.748 -1.586 11.245 1.00 96.19 102 ILE A N 1
ATOM 819 C CA . ILE A 1 102 ? -10.660 -0.230 10.695 1.00 96.19 102 ILE A CA 1
ATOM 820 C C . ILE A 1 102 ? -12.042 0.184 10.183 1.00 96.19 102 ILE A C 1
ATOM 822 O O . ILE A 1 102 ? -12.601 -0.521 9.354 1.00 96.19 102 ILE A O 1
ATOM 826 N N . THR A 1 103 ? -12.579 1.312 10.646 1.00 96.56 103 THR A N 1
ATOM 827 C CA . THR A 1 103 ? -13.877 1.886 10.225 1.00 96.56 103 THR A CA 1
ATOM 828 C C . THR A 1 103 ? -13.731 3.190 9.443 1.00 96.56 103 THR A C 1
ATOM 830 O O . THR A 1 103 ? -14.659 3.642 8.767 1.00 96.56 103 THR A O 1
ATOM 833 N N . SER A 1 104 ? -12.554 3.810 9.503 1.00 97.31 104 SER A N 1
ATOM 834 C CA . SER A 1 104 ? -12.209 4.924 8.632 1.00 97.31 104 SER A CA 1
ATOM 835 C C . SER A 1 104 ? -10.710 5.005 8.395 1.00 97.31 104 SER A C 1
ATOM 837 O O . SER A 1 104 ? -9.899 4.599 9.232 1.00 97.31 104 SER A O 1
ATOM 839 N N . LEU A 1 105 ? -10.347 5.588 7.256 1.00 97.56 105 LEU A N 1
ATOM 840 C CA . LEU A 1 105 ? -8.983 6.022 6.983 1.00 97.56 105 LEU A CA 1
ATOM 841 C C . LEU A 1 105 ? -8.977 7.508 6.648 1.00 97.56 105 LEU A C 1
ATOM 843 O O . LEU A 1 105 ? -9.877 8.017 5.979 1.00 97.56 105 LEU A O 1
ATOM 847 N N . THR A 1 106 ? -7.945 8.206 7.102 1.00 98.25 106 THR A N 1
ATOM 848 C CA . THR A 1 106 ? -7.674 9.591 6.728 1.00 98.25 106 THR A CA 1
ATOM 849 C C . THR A 1 106 ? -6.332 9.659 6.030 1.00 98.25 106 THR A C 1
ATOM 851 O O . THR A 1 106 ? -5.323 9.217 6.574 1.00 98.25 106 THR A O 1
ATOM 854 N N . THR A 1 107 ? -6.317 10.226 4.828 1.00 97.69 107 THR A N 1
ATOM 855 C CA . THR A 1 107 ? -5.083 10.559 4.125 1.00 97.69 107 THR A CA 1
ATOM 856 C C . THR A 1 107 ? -4.785 12.042 4.284 1.00 97.69 107 THR A C 1
ATOM 858 O O . THR A 1 107 ? -5.688 12.879 4.295 1.00 97.69 107 THR A O 1
ATOM 861 N N . GLN A 1 108 ? -3.507 12.379 4.423 1.00 98.25 108 GLN A N 1
ATOM 862 C CA . GLN A 1 108 ? -3.052 13.759 4.493 1.00 98.25 108 GLN A CA 1
ATOM 863 C C . GLN A 1 108 ? -1.868 13.980 3.556 1.00 98.25 108 GLN A C 1
ATOM 865 O O . GLN A 1 108 ? -0.827 13.333 3.690 1.00 98.25 108 GLN A O 1
ATOM 870 N N . ARG A 1 109 ? -1.999 14.959 2.657 1.00 97.06 109 ARG A N 1
ATOM 871 C CA . ARG A 1 109 ? -0.933 15.449 1.775 1.00 97.06 109 ARG A CA 1
ATOM 872 C C . ARG A 1 109 ? -0.748 16.949 1.994 1.00 97.06 109 ARG A C 1
ATOM 874 O O . ARG A 1 109 ? -1.518 17.769 1.496 1.00 97.06 109 ARG A O 1
ATOM 881 N N . GLY A 1 110 ? 0.286 17.326 2.744 1.00 95.00 110 GLY A N 1
ATOM 882 C CA . GLY A 1 110 ? 0.478 18.719 3.155 1.00 95.00 110 GLY A CA 1
ATOM 883 C C . GLY A 1 110 ? -0.694 19.200 4.018 1.00 95.00 110 GLY A C 1
ATOM 884 O O . GLY A 1 110 ? -0.911 18.671 5.106 1.00 95.00 110 GLY A O 1
ATOM 885 N N . THR A 1 111 ? -1.444 20.192 3.534 1.00 95.94 111 THR A N 1
ATOM 886 C CA . THR A 1 111 ? -2.659 20.712 4.192 1.00 95.94 111 THR A CA 1
ATOM 887 C C . THR A 1 111 ? -3.954 20.071 3.693 1.00 95.94 111 THR A C 1
ATOM 889 O O . THR A 1 111 ? -5.004 20.309 4.283 1.00 95.94 111 THR A O 1
ATOM 892 N N . SER A 1 112 ? -3.902 19.284 2.614 1.00 97.50 112 SER A N 1
ATOM 893 C CA . SER A 1 112 ? -5.059 18.545 2.108 1.00 97.50 112 SER A CA 1
ATOM 894 C C . SER A 1 112 ? -5.276 17.303 2.966 1.00 97.50 112 SER A C 1
ATOM 896 O O . SER A 1 112 ? -4.329 16.554 3.219 1.00 97.50 112 SER A O 1
ATOM 898 N N . ILE A 1 113 ? -6.509 17.127 3.437 1.00 97.69 113 ILE A N 1
ATOM 899 C CA . ILE A 1 113 ? -6.939 16.016 4.283 1.00 97.69 113 ILE A CA 1
ATOM 900 C C . ILE A 1 113 ? -8.208 15.436 3.664 1.00 97.69 113 ILE A C 1
ATOM 902 O O . ILE A 1 113 ? -9.150 16.178 3.386 1.00 97.69 113 ILE A O 1
ATOM 906 N N . GLU A 1 114 ? -8.233 14.121 3.484 1.00 96.62 114 GLU A N 1
ATOM 907 C CA . GLU A 1 114 ? -9.391 13.379 2.991 1.00 96.62 114 GLU A CA 1
ATOM 908 C C . GLU A 1 114 ? -9.681 12.217 3.935 1.00 96.62 114 GLU A C 1
ATOM 910 O O . GLU A 1 114 ? -8.779 11.452 4.272 1.00 96.62 114 GLU A O 1
ATOM 915 N N . THR A 1 115 ? -10.940 12.071 4.344 1.00 97.44 115 THR A N 1
ATOM 916 C CA . THR A 1 115 ? -11.383 10.981 5.218 1.00 97.44 115 THR A CA 1
ATOM 917 C C . THR A 1 115 ? -12.415 10.135 4.494 1.00 97.44 115 THR A C 1
ATOM 919 O O . THR A 1 115 ? -13.429 10.648 4.021 1.00 97.44 115 THR A O 1
ATOM 922 N N . MET A 1 116 ? -12.171 8.830 4.453 1.00 94.94 116 MET A N 1
ATOM 923 C CA . MET A 1 116 ? -13.111 7.836 3.962 1.00 94.94 116 MET A CA 1
ATOM 924 C C . MET A 1 116 ? -13.659 7.050 5.150 1.00 94.94 116 MET A C 1
ATOM 926 O O . MET A 1 116 ? -12.892 6.464 5.912 1.00 94.94 116 MET A O 1
ATOM 930 N N . ASN A 1 117 ? -14.984 7.049 5.293 1.00 95.62 117 ASN A N 1
ATOM 931 C CA . ASN A 1 117 ? -15.702 6.281 6.308 1.00 95.62 117 ASN A CA 1
ATOM 932 C C . ASN A 1 117 ? -16.432 5.122 5.636 1.00 95.62 117 ASN A C 1
ATOM 934 O O . ASN A 1 117 ? -16.937 5.278 4.522 1.00 95.62 117 ASN A O 1
ATOM 938 N N . TYR A 1 118 ? -16.505 3.985 6.314 1.00 92.44 118 TYR A N 1
ATOM 939 C CA . TYR A 1 118 ? -17.194 2.801 5.816 1.00 92.44 118 TYR A CA 1
ATOM 940 C C . TYR A 1 118 ? -17.651 1.916 6.977 1.00 92.44 118 TYR A C 1
ATOM 942 O O . TYR A 1 118 ? -17.145 1.999 8.095 1.00 92.44 118 TYR A O 1
ATOM 950 N N . GLU A 1 119 ? -18.641 1.074 6.700 1.00 90.12 119 GLU A N 1
ATOM 951 C CA . GLU A 1 119 ? -19.299 0.227 7.691 1.00 90.12 119 GLU A CA 1
ATOM 952 C C . GLU A 1 119 ? -19.250 -1.234 7.247 1.00 90.12 119 GLU A C 1
ATOM 954 O O . GLU A 1 119 ? -19.339 -1.541 6.056 1.00 90.12 119 GLU A O 1
ATOM 959 N N . TYR A 1 120 ? -19.139 -2.140 8.215 1.00 88.62 120 TYR A N 1
ATOM 960 C CA . TYR A 1 120 ? -19.253 -3.573 7.974 1.00 88.62 120 TYR A CA 1
ATOM 961 C C . TYR A 1 120 ? -20.671 -4.021 8.297 1.00 88.62 120 TYR A C 1
ATOM 963 O O . TYR A 1 120 ? -21.141 -3.839 9.420 1.00 88.62 120 TYR A O 1
ATOM 971 N N . GLN A 1 121 ? -21.328 -4.650 7.329 1.00 87.94 121 GLN A N 1
ATOM 972 C CA . GLN A 1 121 ? -22.563 -5.386 7.562 1.00 87.94 121 GLN A CA 1
ATOM 973 C C . GLN A 1 121 ? -22.234 -6.875 7.559 1.00 87.94 121 GLN A C 1
ATOM 975 O O . GLN A 1 121 ? -21.655 -7.388 6.601 1.00 87.94 121 GLN A O 1
ATOM 980 N N . CYS A 1 122 ? -22.553 -7.540 8.664 1.00 80.56 122 CYS A N 1
ATOM 981 C CA . CYS A 1 122 ? -22.469 -8.988 8.785 1.00 80.56 122 CYS A CA 1
ATOM 982 C C . CYS A 1 122 ? -23.893 -9.540 8.741 1.00 80.56 122 CYS A C 1
ATOM 984 O O . CYS A 1 122 ? -24.727 -9.083 9.525 1.00 80.56 122 CYS A O 1
ATOM 986 N N . ASP A 1 123 ? -24.131 -10.516 7.870 1.00 72.62 123 ASP A N 1
ATOM 987 C CA . ASP A 1 123 ? -25.336 -11.353 7.886 1.00 72.62 123 ASP A CA 1
ATOM 988 C C . ASP A 1 123 ? -25.110 -12.625 8.719 1.00 72.62 123 ASP A C 1
ATOM 990 O O . ASP A 1 123 ? -23.978 -13.172 8.678 1.00 72.62 123 ASP A O 1
#

Sequence (123 aa):
FNTVFLYNENTQLIKITVTESSDDLPATYTYTWENGNMITAPGGRTYEYYTDKPQQPGDYNYFDELFEHDGMKINNSKNAVKSTKIDATVSITYTEDQDGKITSLTTQRGTSIETMNYEYQCD

Secondary structure (DSSP, 8-state):
-EEEEEE-TTS-EEEEEEE-TT-SS-EEEE-EEETTEEEEEGGGEEEEEEEEEE--TTSHHHHHHHHHSTT------SEEEEEEESSSEEEEEEEE-TTS-EEEEEEEETTEEEEEE------

Foldseek 3Di:
DDWDFDADPVRATAKIWADDPPDPDIDMWGWDDDPQFTQATPLGKGFDFDPPAFDDPQAPVNVCCVPVVVVDDNGRGGGGTQWMDNPFIKGKDFDADPVRHTQKIWIDTPPDIDIDGHDDDDD

pLDDT: mean 92.81, std 5.37, range [72.62, 98.56]

Radius of gyration: 16.05 Å; chains: 1; bounding box: 36×39×51 Å